Protein AF-A0A517TX20-F1 (afdb_monomer)

Secondary structure (DSSP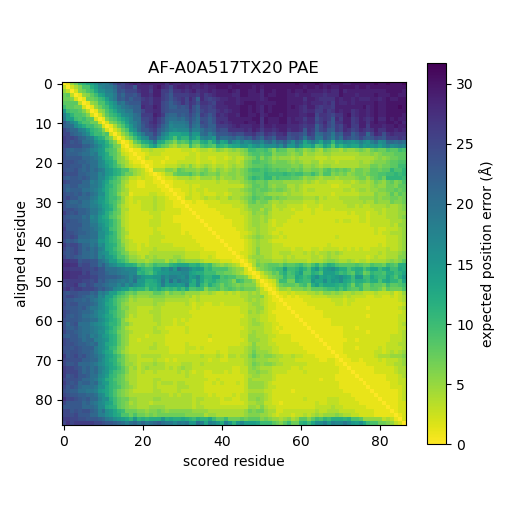, 8-state):
-----------------EEEEETTEEEEESSHHHHHHHHHHHHHHH-GGGGGTS-HHHHHHHHHHHHHTT-HHHHHHHHHHHHHHH-

Solvent-accessible surface area (backbone atoms only — not comparable to full-atom values): 5160 Å² total; per-residue (Å²): 134,89,85,71,86,76,83,77,73,82,81,92,68,82,76,64,61,28,74,40,82,52,101,92,42,76,46,74,21,86,32,69,67,55,33,48,39,47,50,50,39,49,49,42,72,76,36,68,78,53,57,80,78,54,52,30,70,55,25,43,55,25,14,53,50,21,50,76,72,67,37,58,68,50,17,50,50,29,40,55,49,16,58,62,59,75,109

Mean predicte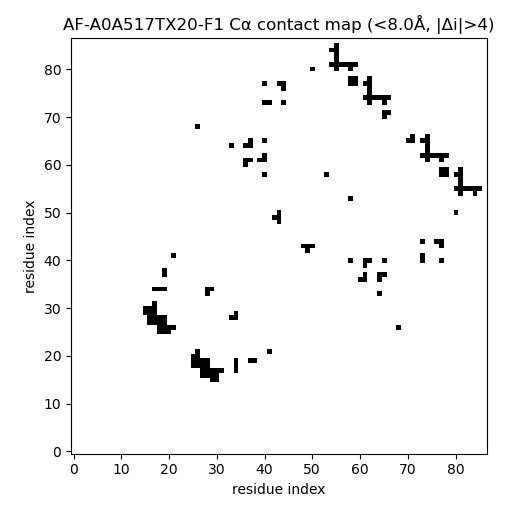d aligned error: 9.8 Å

Organism: NCBI:txid2528024

Sequence (87 aa):
MNTTDSKKTSVEDSDTLFPLQYVNEIIQCKSADDRKLLQEAILVAEDSADMKTFTADQFRQMSEKCREYGLTNLHQVTADLAERAEG

pLDDT: mean 79.72, std 15.91, range [37.06, 94.31]

Structure (mmCIF, N/CA/C/O backbone):
data_AF-A0A517TX20-F1
#
_entry.id   AF-A0A517TX20-F1
#
loop_
_atom_site.group_PDB
_atom_site.id
_atom_site.type_symbol
_atom_site.label_atom_id
_atom_site.label_alt_id
_atom_site.label_comp_id
_atom_site.label_asym_id
_atom_site.label_entity_id
_atom_site.label_seq_id
_atom_site.pdbx_PDB_ins_code
_atom_site.Cartn_x
_atom_site.Cartn_y
_atom_site.Cartn_z
_atom_site.occupancy
_atom_site.B_iso_or_equiv
_atom_site.auth_seq_id
_atom_site.auth_comp_id
_atom_site.auth_asym_id
_atom_site.auth_atom_id
_atom_site.pdbx_PDB_model_num
ATOM 1 N N . MET A 1 1 ? -30.343 29.786 41.708 1.00 44.50 1 MET A N 1
ATOM 2 C CA . MET A 1 1 ? -29.730 30.308 40.467 1.00 44.50 1 MET A CA 1
ATOM 3 C C . MET A 1 1 ? -28.552 29.406 40.149 1.00 44.50 1 MET A C 1
ATOM 5 O O . MET A 1 1 ? -27.775 29.115 41.047 1.00 44.50 1 MET A O 1
ATOM 9 N N . ASN A 1 2 ? -28.555 28.832 38.951 1.00 37.06 2 ASN A N 1
ATOM 10 C CA . ASN A 1 2 ? -28.015 27.506 38.661 1.00 37.06 2 ASN A CA 1
ATOM 11 C C . ASN A 1 2 ? -26.481 27.469 38.595 1.00 37.06 2 ASN A C 1
ATOM 13 O O . ASN A 1 2 ? -25.878 28.078 37.718 1.00 37.06 2 ASN A O 1
ATOM 17 N N . THR A 1 3 ? -25.875 26.676 39.476 1.00 50.56 3 THR A N 1
ATOM 18 C CA . THR A 1 3 ? -24.531 26.113 39.323 1.00 50.56 3 THR A CA 1
ATOM 19 C C . THR A 1 3 ? -24.633 24.786 38.576 1.00 50.56 3 THR A C 1
ATOM 21 O O . THR A 1 3 ? -25.122 23.802 39.124 1.00 50.56 3 THR A O 1
ATOM 24 N N . THR A 1 4 ? -24.160 24.769 37.337 1.00 54.56 4 THR A N 1
ATOM 25 C CA . THR A 1 4 ? -23.825 23.547 36.588 1.00 54.56 4 THR A CA 1
ATOM 26 C C . THR A 1 4 ? -22.568 23.943 35.821 1.00 54.56 4 THR A C 1
ATOM 28 O O . THR A 1 4 ? -22.646 24.615 34.801 1.00 54.56 4 THR A O 1
ATOM 31 N N . ASP A 1 5 ? -21.391 23.877 36.445 1.00 56.12 5 ASP A N 1
ATOM 32 C CA . ASP A 1 5 ? -20.533 22.686 36.405 1.00 56.12 5 ASP A CA 1
ATOM 33 C C . ASP A 1 5 ? -20.956 21.712 35.302 1.00 56.12 5 ASP A C 1
ATOM 35 O O . ASP A 1 5 ? -21.881 20.917 35.432 1.00 56.12 5 ASP A O 1
ATOM 39 N N . SER A 1 6 ? -20.308 21.850 34.155 1.00 51.88 6 SER A N 1
ATOM 40 C CA . SER A 1 6 ? -20.200 20.774 33.184 1.00 51.88 6 SER A CA 1
ATOM 41 C C . SER A 1 6 ? -18.722 20.496 33.011 1.00 51.88 6 SER A C 1
ATOM 43 O O . SER A 1 6 ? -18.136 20.714 31.953 1.00 51.88 6 SER A O 1
ATOM 45 N N . LYS A 1 7 ? -18.109 20.007 34.092 1.00 53.94 7 LYS A N 1
ATOM 46 C CA . LYS A 1 7 ? -16.919 19.179 33.998 1.00 53.94 7 LYS A CA 1
ATOM 47 C C . LYS A 1 7 ? -17.343 17.885 33.296 1.00 53.94 7 LYS A C 1
ATOM 49 O O . LYS A 1 7 ? -17.696 16.903 33.939 1.00 53.94 7 LYS A O 1
ATOM 54 N N . LYS A 1 8 ? -17.361 17.896 31.957 1.00 49.75 8 LYS A N 1
ATOM 55 C CA . LYS A 1 8 ? -17.472 16.670 31.160 1.00 49.75 8 LYS A CA 1
ATOM 56 C C . LYS A 1 8 ? -16.115 15.975 31.201 1.00 49.75 8 LYS A C 1
ATOM 58 O O . LYS A 1 8 ? -15.227 16.231 30.399 1.00 49.75 8 LYS A O 1
ATOM 63 N N . THR A 1 9 ? -15.972 15.199 32.263 1.00 46.75 9 THR A N 1
ATOM 64 C CA . THR A 1 9 ? -15.268 13.925 32.365 1.00 46.75 9 THR A CA 1
ATOM 65 C C . THR A 1 9 ? -14.673 13.418 31.047 1.00 46.75 9 THR A C 1
ATOM 67 O O . THR A 1 9 ? -15.402 13.121 30.104 1.00 46.75 9 THR A O 1
ATOM 70 N N . SER A 1 10 ? -13.344 13.304 31.058 1.00 50.12 10 SER A N 1
ATOM 71 C CA . SER A 1 10 ? -12.562 12.170 30.557 1.00 50.12 10 SER A CA 1
ATOM 72 C C . SER A 1 10 ? -12.910 11.605 29.177 1.00 50.12 10 SER A C 1
ATOM 74 O O . SER A 1 10 ? -13.820 10.796 29.037 1.00 50.12 10 SER A O 1
ATOM 76 N N . VAL A 1 11 ? -12.059 11.923 28.202 1.00 55.28 11 VAL A N 1
ATOM 77 C CA . VAL A 1 11 ? -11.562 10.949 27.215 1.00 55.28 11 VAL A CA 1
ATOM 78 C C . VAL A 1 11 ? -10.057 11.183 27.068 1.00 55.28 11 VAL A C 1
ATOM 80 O O . VAL A 1 11 ? -9.576 11.765 26.104 1.00 55.28 11 VAL A O 1
ATOM 83 N N . GLU A 1 12 ? -9.310 10.797 28.101 1.00 50.81 12 GLU A N 1
ATOM 84 C CA . GLU A 1 12 ? -7.938 10.329 27.908 1.00 50.81 12 GLU A CA 1
ATOM 85 C C . GLU A 1 12 ? -8.052 8.929 27.299 1.00 50.81 12 GLU A C 1
ATOM 87 O O . GLU A 1 12 ? -8.151 7.955 28.024 1.00 50.81 12 GLU A O 1
ATOM 92 N N . ASP A 1 13 ? -8.180 8.872 25.979 1.00 46.88 13 ASP A N 1
ATOM 93 C CA . ASP A 1 13 ? -7.856 7.729 25.119 1.00 46.88 13 ASP A CA 1
ATOM 94 C C . ASP A 1 13 ? -7.933 8.281 23.694 1.00 46.88 13 ASP A C 1
ATOM 96 O O . ASP A 1 13 ? -8.872 8.053 22.931 1.00 46.88 13 ASP A O 1
ATOM 100 N N . SER A 1 14 ? -6.963 9.132 23.355 1.00 48.22 14 SER A N 1
ATOM 101 C CA . SER A 1 14 ? -6.689 9.482 21.963 1.00 48.22 14 SER A CA 1
ATOM 102 C C . SER A 1 14 ? -6.067 8.260 21.288 1.00 48.22 14 SER A C 1
ATOM 104 O O . SER A 1 14 ? -4.899 8.281 20.897 1.00 48.22 14 SER A O 1
ATOM 106 N N . ASP A 1 15 ? -6.847 7.185 21.173 1.00 56.28 15 ASP A N 1
ATOM 107 C CA . ASP A 1 15 ? -6.663 6.128 20.190 1.00 56.28 15 ASP A CA 1
ATOM 108 C C . ASP A 1 15 ? -6.771 6.839 18.839 1.00 56.28 15 ASP A C 1
ATOM 110 O O . ASP A 1 15 ? -7.851 7.051 18.282 1.00 56.28 15 ASP A O 1
ATOM 114 N N . THR A 1 16 ? -5.650 7.414 18.406 1.00 60.97 16 THR A N 1
ATOM 115 C CA . THR A 1 16 ? -5.592 8.283 17.236 1.00 60.97 16 THR A CA 1
ATOM 116 C C . THR A 1 16 ? -5.587 7.343 16.047 1.00 60.97 16 THR A C 1
ATOM 118 O O . THR A 1 16 ? -4.552 7.073 15.452 1.00 60.97 16 THR A O 1
ATOM 121 N N . LEU A 1 17 ? -6.737 6.734 15.780 1.00 69.94 17 LEU A N 1
ATOM 122 C CA . LEU A 1 17 ? -6.923 5.864 14.640 1.00 69.94 17 LEU A CA 1
ATOM 123 C C . LEU A 1 17 ? -6.988 6.747 13.398 1.00 69.94 17 LEU A C 1
ATOM 125 O O . LEU A 1 17 ? -7.643 7.792 13.378 1.00 69.94 17 LEU A O 1
ATOM 129 N N . PHE A 1 18 ? -6.268 6.334 12.364 1.00 84.56 18 PHE A N 1
ATOM 130 C CA . PHE A 1 18 ? -6.165 7.052 11.104 1.00 84.56 18 PHE A CA 1
ATOM 131 C C . PHE A 1 18 ? -7.031 6.320 10.070 1.00 84.56 18 PHE A C 1
ATOM 133 O O . PHE A 1 18 ? -6.545 5.400 9.411 1.00 84.56 18 PHE A O 1
ATOM 140 N N . PRO A 1 19 ? -8.323 6.673 9.925 1.00 87.00 19 PRO A N 1
ATOM 141 C CA . PRO A 1 19 ? -9.225 5.937 9.053 1.00 87.00 19 PRO A CA 1
ATOM 142 C C . PRO A 1 19 ? -8.847 6.112 7.577 1.00 87.00 19 PRO A C 1
ATOM 144 O O . PRO A 1 19 ? -8.553 7.219 7.106 1.00 87.00 19 PRO A O 1
ATOM 147 N N . LEU A 1 20 ? -8.902 5.008 6.839 1.00 88.62 20 LEU A N 1
ATOM 148 C CA . LEU A 1 20 ? -8.726 4.942 5.394 1.00 88.62 20 LEU A CA 1
ATOM 149 C C . LEU A 1 20 ? -9.921 4.222 4.773 1.00 88.62 20 LEU A C 1
ATOM 151 O O . LEU A 1 2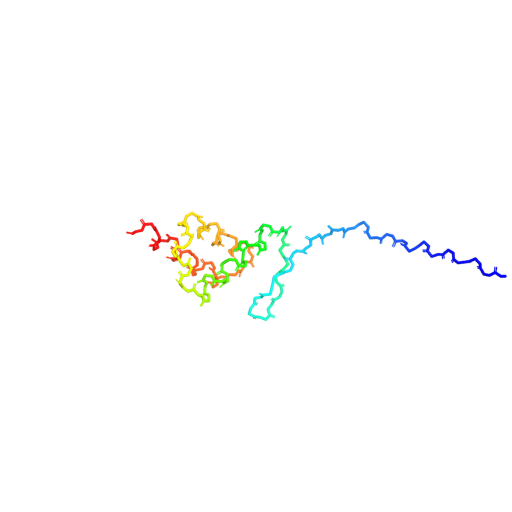0 ? -10.280 3.134 5.211 1.00 88.62 20 LEU A O 1
ATOM 155 N N . GLN A 1 21 ? -10.540 4.823 3.760 1.00 86.56 21 GLN A N 1
ATOM 156 C CA . GLN A 1 21 ? -11.650 4.200 3.046 1.00 86.56 21 GLN A CA 1
ATOM 157 C C . GLN A 1 21 ? -11.126 3.380 1.865 1.00 86.56 21 GLN A C 1
ATOM 159 O O . GLN A 1 21 ? -10.384 3.907 1.039 1.00 86.56 21 GLN A O 1
ATOM 164 N N . TYR A 1 22 ? -11.535 2.115 1.770 1.00 84.88 22 TYR A N 1
ATOM 165 C CA . TYR A 1 22 ? -11.152 1.209 0.688 1.00 84.88 22 TYR A CA 1
ATOM 166 C C . TYR A 1 22 ? -12.299 0.254 0.342 1.00 84.88 22 TYR A C 1
ATOM 168 O O . TYR A 1 22 ? -12.781 -0.455 1.216 1.00 84.88 22 TYR A O 1
ATOM 176 N N . VAL A 1 23 ? -12.750 0.244 -0.920 1.00 80.25 23 VAL A N 1
ATOM 177 C CA . VAL A 1 23 ? -13.759 -0.696 -1.477 1.00 80.25 23 VAL A CA 1
ATOM 178 C C . VAL A 1 23 ? -14.967 -0.926 -0.542 1.00 80.25 23 VAL A C 1
ATOM 180 O O . VAL A 1 23 ? -15.468 -2.034 -0.391 1.00 80.25 23 VAL A O 1
ATOM 183 N N . ASN A 1 24 ? -15.473 0.158 0.058 1.00 82.19 24 ASN A N 1
ATOM 184 C CA . ASN A 1 24 ? -16.602 0.207 1.010 1.00 82.19 24 ASN A CA 1
ATOM 185 C C . ASN A 1 24 ? -16.319 -0.197 2.467 1.00 82.19 24 ASN A C 1
ATOM 187 O O . ASN A 1 24 ? -17.249 -0.226 3.271 1.00 82.19 24 ASN A O 1
ATOM 191 N N . GLU A 1 25 ? -15.066 -0.421 2.841 1.00 85.50 25 GLU A N 1
ATOM 192 C CA . GLU A 1 25 ? -14.645 -0.633 4.226 1.00 85.50 25 GLU A CA 1
ATOM 193 C C . GLU A 1 25 ? -13.842 0.564 4.750 1.00 85.50 25 GLU A C 1
ATOM 195 O O . GLU A 1 25 ? -13.210 1.302 3.988 1.00 85.50 25 GLU A O 1
ATOM 200 N N . ILE A 1 26 ? -13.886 0.778 6.070 1.00 88.81 26 ILE A N 1
ATOM 201 C CA . ILE A 1 26 ? -13.029 1.748 6.759 1.00 88.81 26 ILE A CA 1
ATOM 202 C C . ILE A 1 26 ? -11.958 0.968 7.512 1.00 88.81 26 ILE A C 1
ATOM 204 O O . ILE A 1 26 ? -12.238 0.309 8.513 1.00 88.81 26 ILE A O 1
ATOM 208 N N . ILE A 1 27 ? -10.724 1.084 7.043 1.00 88.62 27 ILE A N 1
ATOM 209 C CA . ILE A 1 27 ? -9.543 0.505 7.669 1.00 88.62 27 ILE A CA 1
ATOM 210 C C . ILE A 1 27 ? -9.060 1.484 8.738 1.00 88.62 27 ILE A C 1
ATOM 212 O O . ILE A 1 27 ? -8.732 2.634 8.444 1.00 88.62 27 ILE A O 1
ATOM 216 N N . GLN A 1 28 ? -9.026 1.035 9.989 1.00 88.94 28 GLN A N 1
ATOM 217 C CA . GLN A 1 28 ? -8.502 1.824 11.102 1.00 88.94 28 GLN A CA 1
ATOM 218 C C . GLN A 1 28 ? -6.984 1.651 11.163 1.00 88.94 28 GLN A C 1
ATOM 220 O O . GLN A 1 28 ? -6.490 0.647 11.678 1.00 88.94 28 GLN A O 1
ATOM 225 N N . CYS A 1 29 ? -6.240 2.605 10.603 1.00 88.94 29 CYS A N 1
ATOM 226 C CA . CYS A 1 29 ? -4.783 2.533 10.604 1.00 88.94 29 CYS A CA 1
ATOM 227 C C . CYS A 1 29 ? -4.230 2.946 11.972 1.00 88.94 29 CYS A C 1
ATOM 229 O O . CYS A 1 29 ? -4.725 3.883 12.602 1.00 88.94 29 CYS A O 1
ATOM 231 N N . LYS A 1 30 ? -3.176 2.258 12.409 1.00 87.81 30 LYS A N 1
ATOM 232 C CA . LYS A 1 30 ? -2.492 2.476 13.691 1.00 87.81 30 LYS A CA 1
ATOM 233 C C . LYS A 1 30 ? -1.656 3.758 13.706 1.00 87.81 30 LYS A C 1
ATOM 235 O O . LYS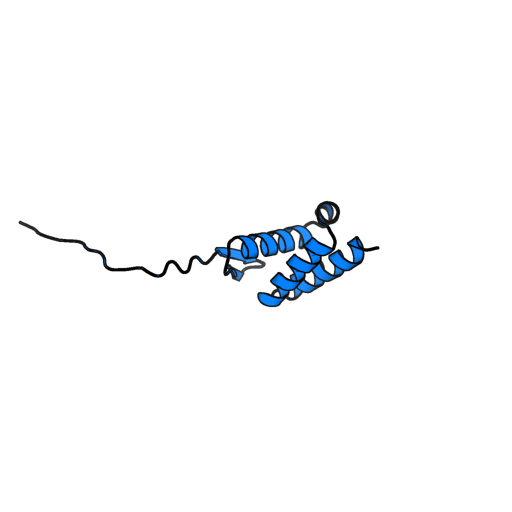 A 1 30 ? -1.329 4.260 14.776 1.00 87.81 30 LYS A O 1
ATOM 240 N N . SER A 1 31 ? -1.281 4.270 12.534 1.00 89.50 31 SER A N 1
ATOM 241 C CA . SER A 1 31 ? -0.465 5.475 12.382 1.00 89.50 31 SER A CA 1
ATOM 242 C C . SER A 1 31 ? -0.825 6.248 11.108 1.00 89.50 31 SER A C 1
ATOM 244 O O . SER A 1 31 ? -1.427 5.709 10.172 1.00 89.50 31 SER A O 1
ATOM 246 N N . ALA A 1 32 ? -0.445 7.529 11.071 1.00 87.88 32 ALA A N 1
ATOM 247 C CA . ALA A 1 32 ? -0.578 8.365 9.880 1.00 87.88 32 ALA A CA 1
ATOM 248 C C . ALA A 1 32 ? 0.269 7.825 8.719 1.00 87.88 32 ALA A C 1
ATOM 250 O O . ALA A 1 32 ? -0.160 7.894 7.567 1.00 87.88 32 ALA A O 1
ATOM 251 N N . ASP A 1 33 ? 1.445 7.277 9.033 1.00 89.19 33 ASP A N 1
ATOM 252 C CA . ASP A 1 33 ? 2.360 6.672 8.068 1.00 89.19 33 ASP A CA 1
ATOM 253 C C . ASP A 1 33 ? 1.769 5.402 7.450 1.00 89.19 33 ASP A C 1
ATOM 255 O O . ASP A 1 33 ? 1.774 5.266 6.229 1.00 89.19 33 ASP A O 1
ATOM 259 N N . ASP A 1 34 ? 1.164 4.526 8.259 1.00 90.81 34 ASP A N 1
ATOM 260 C CA . ASP A 1 34 ? 0.469 3.333 7.764 1.00 90.81 34 ASP A CA 1
ATOM 261 C C . ASP A 1 34 ? -0.690 3.736 6.850 1.00 90.81 34 ASP A C 1
ATOM 263 O O . ASP A 1 34 ? -0.819 3.222 5.741 1.00 90.81 34 ASP A O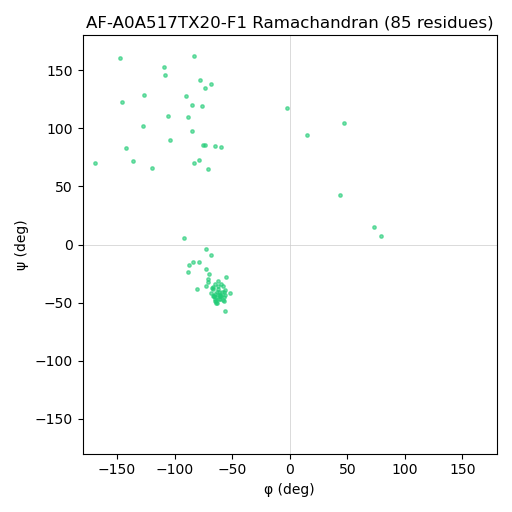 1
ATOM 267 N N . ARG A 1 35 ? -1.502 4.714 7.277 1.00 91.69 35 ARG A N 1
ATOM 268 C CA . ARG A 1 35 ? -2.584 5.256 6.447 1.00 91.69 35 ARG A CA 1
ATOM 269 C C . ARG A 1 35 ? -2.058 5.777 5.116 1.00 91.69 35 ARG A C 1
ATOM 271 O O . ARG A 1 35 ? -2.687 5.536 4.091 1.00 91.69 35 ARG A O 1
ATOM 278 N N . LYS A 1 36 ? -0.936 6.497 5.126 1.00 90.88 36 LYS A N 1
ATOM 279 C CA . LYS A 1 36 ? -0.329 7.046 3.914 1.00 90.88 36 LYS A CA 1
ATOM 280 C C . LYS A 1 36 ? 0.153 5.933 2.982 1.00 90.88 36 LYS A C 1
ATOM 282 O O . LYS A 1 36 ? -0.209 5.962 1.813 1.00 90.88 36 LYS A O 1
ATOM 287 N N . LEU A 1 37 ? 0.884 4.943 3.495 1.00 91.12 37 LEU A N 1
ATOM 288 C CA . LEU A 1 37 ? 1.376 3.809 2.703 1.00 91.12 37 LEU A CA 1
ATOM 289 C C . LEU A 1 37 ? 0.230 3.010 2.078 1.00 91.12 37 LEU A C 1
ATOM 291 O O . LEU A 1 37 ? 0.279 2.670 0.900 1.00 91.12 37 LEU A O 1
ATOM 295 N N . LEU A 1 38 ? -0.827 2.742 2.847 1.00 91.62 38 LEU A N 1
ATOM 296 C CA . LEU A 1 38 ? -2.010 2.054 2.336 1.00 91.62 38 LEU A CA 1
ATOM 297 C C . LEU A 1 38 ? -2.771 2.908 1.313 1.00 91.62 38 LEU A C 1
ATOM 299 O O . LEU A 1 38 ? -3.266 2.379 0.325 1.00 91.62 38 LEU A O 1
ATOM 303 N N . GLN A 1 39 ? -2.848 4.225 1.512 1.00 90.69 39 GLN A N 1
ATOM 304 C CA . GLN A 1 39 ? -3.457 5.134 0.542 1.00 90.69 39 GLN A CA 1
ATOM 305 C C . GLN A 1 39 ? -2.665 5.166 -0.773 1.00 90.69 39 GLN A C 1
ATOM 307 O O . GLN A 1 39 ? -3.265 5.123 -1.842 1.00 90.69 39 GLN A O 1
ATOM 312 N N . GLU A 1 40 ? -1.335 5.207 -0.708 1.00 90.31 40 GLU A N 1
ATOM 313 C CA . GLU A 1 40 ? -0.469 5.113 -1.887 1.00 90.31 40 GLU A CA 1
ATOM 314 C C . GLU A 1 40 ? -0.637 3.759 -2.590 1.00 90.31 40 GLU A C 1
ATOM 316 O O . GLU A 1 40 ? -0.767 3.723 -3.810 1.00 90.31 40 GLU A O 1
ATOM 321 N N . ALA A 1 41 ? -0.752 2.659 -1.837 1.00 90.06 41 ALA A N 1
ATOM 322 C CA . ALA A 1 41 ? -1.030 1.337 -2.398 1.00 90.06 41 ALA A CA 1
ATOM 323 C C . ALA A 1 41 ? -2.352 1.293 -3.185 1.00 90.06 41 ALA A C 1
ATOM 325 O O . ALA A 1 41 ? -2.410 0.680 -4.250 1.00 90.06 41 ALA A O 1
ATOM 326 N N . ILE A 1 42 ? -3.402 1.952 -2.680 1.00 89.44 42 ILE A N 1
ATOM 327 C CA . ILE A 1 42 ? -4.695 2.073 -3.371 1.00 89.44 42 ILE A CA 1
ATOM 328 C C . ILE A 1 42 ? -4.532 2.862 -4.666 1.00 89.44 42 ILE A C 1
ATOM 330 O O . ILE A 1 42 ? -4.943 2.381 -5.717 1.00 89.44 42 ILE A O 1
ATOM 334 N N . LEU A 1 43 ? -3.891 4.032 -4.597 1.00 87.50 43 LEU A N 1
ATOM 335 C CA . LEU A 1 43 ? -3.676 4.888 -5.764 1.00 87.50 43 LEU A CA 1
ATOM 336 C C . LEU A 1 43 ? -2.933 4.145 -6.870 1.00 87.50 43 LEU A C 1
ATOM 338 O O . LEU A 1 43 ? -3.349 4.182 -8.019 1.00 87.50 43 LEU A O 1
ATOM 342 N N . VAL A 1 44 ? -1.880 3.416 -6.513 1.00 85.75 44 VAL A N 1
ATOM 343 C CA . VAL A 1 44 ? -1.088 2.625 -7.457 1.00 85.75 44 VAL A CA 1
ATOM 344 C C . VAL A 1 44 ? -1.891 1.456 -8.044 1.00 85.75 44 VAL A C 1
ATOM 346 O O . VAL A 1 44 ? -1.708 1.096 -9.209 1.00 85.75 44 VAL A O 1
ATOM 349 N N . ALA A 1 45 ? -2.762 0.830 -7.248 1.00 84.62 45 ALA A N 1
ATOM 350 C CA . ALA A 1 45 ? -3.612 -0.259 -7.718 1.00 84.62 45 ALA A CA 1
ATOM 351 C C . ALA A 1 45 ? -4.724 0.226 -8.663 1.00 84.62 45 ALA A C 1
ATOM 353 O O . ALA A 1 45 ? -5.110 -0.508 -9.573 1.00 84.62 45 ALA A O 1
ATOM 354 N N . GLU A 1 46 ? -5.229 1.444 -8.459 1.00 83.31 46 GLU A N 1
ATOM 355 C CA . GLU A 1 46 ? -6.226 2.080 -9.324 1.00 83.31 46 GLU A CA 1
ATOM 356 C C . GLU A 1 46 ? -5.594 2.708 -10.575 1.00 83.31 46 GLU A C 1
ATOM 358 O O . GLU A 1 46 ? -6.160 2.605 -11.665 1.00 83.31 46 GLU A O 1
ATOM 363 N N . ASP A 1 47 ? -4.410 3.311 -10.441 1.00 76.56 47 ASP A N 1
ATOM 364 C CA . ASP A 1 47 ? -3.701 4.006 -11.509 1.00 76.56 47 ASP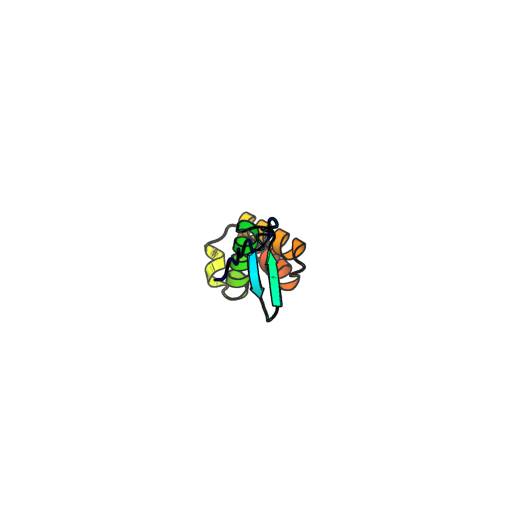 A CA 1
ATOM 365 C C . ASP A 1 47 ? -2.254 3.511 -11.661 1.00 76.56 47 ASP A C 1
ATOM 367 O O . ASP A 1 47 ? -1.316 3.868 -10.947 1.00 76.56 47 ASP A O 1
ATOM 371 N N . SER A 1 48 ? -2.067 2.675 -12.681 1.00 64.38 48 SER A N 1
ATOM 372 C CA . SER A 1 48 ? -0.761 2.121 -13.044 1.00 64.38 48 SER A CA 1
ATOM 373 C C . SER A 1 48 ? 0.248 3.141 -13.597 1.00 64.38 48 SER A C 1
ATOM 375 O O . SER A 1 48 ? 1.413 2.787 -13.792 1.00 64.38 48 SER A O 1
ATOM 377 N N . ALA A 1 49 ? -0.144 4.389 -13.887 1.00 57.50 49 ALA A N 1
ATOM 378 C CA . ALA A 1 49 ? 0.790 5.392 -14.400 1.00 57.50 49 ALA A CA 1
ATOM 379 C C . ALA A 1 49 ? 1.771 5.858 -13.314 1.00 57.50 49 ALA A C 1
ATOM 381 O O . ALA A 1 49 ? 2.933 6.144 -13.624 1.00 57.50 49 ALA A O 1
ATOM 382 N N . ASP A 1 50 ? 1.347 5.829 -12.049 1.00 60.94 50 ASP A N 1
ATOM 383 C CA . ASP A 1 50 ? 2.182 6.160 -10.895 1.00 60.94 50 ASP A CA 1
ATOM 384 C C . ASP A 1 50 ? 3.225 5.085 -10.563 1.00 60.94 50 ASP A C 1
ATOM 386 O O . ASP A 1 50 ? 4.112 5.314 -9.740 1.00 60.94 50 ASP A O 1
ATOM 390 N N . MET A 1 51 ? 3.223 3.949 -11.275 1.00 63.34 51 MET A N 1
ATOM 391 C CA . MET A 1 51 ? 4.248 2.911 -11.120 1.00 63.34 51 MET A CA 1
ATOM 392 C C . MET A 1 51 ? 5.678 3.427 -11.321 1.00 63.34 51 MET A C 1
ATOM 394 O O . MET A 1 51 ? 6.620 2.872 -10.768 1.00 63.34 51 MET A O 1
ATOM 398 N N . LYS A 1 52 ? 5.851 4.484 -12.125 1.00 66.75 52 LYS A N 1
ATOM 399 C CA . LYS A 1 52 ? 7.165 5.086 -12.407 1.00 66.75 52 LYS A CA 1
ATOM 400 C C . LYS A 1 52 ? 7.664 5.997 -11.287 1.00 66.75 52 LYS A C 1
ATOM 402 O O . LYS A 1 52 ? 8.832 6.380 -11.299 1.00 66.75 52 LYS A O 1
ATOM 407 N N . THR A 1 53 ? 6.778 6.385 -10.377 1.00 77.56 53 THR A N 1
ATOM 408 C CA . THR A 1 53 ? 7.059 7.351 -9.314 1.00 77.56 53 THR A CA 1
ATOM 409 C C . THR A 1 53 ? 7.621 6.666 -8.070 1.00 77.56 53 THR A C 1
ATOM 411 O O . THR A 1 53 ? 8.340 7.298 -7.297 1.00 77.56 53 THR A O 1
ATOM 414 N N . PHE A 1 54 ? 7.336 5.375 -7.892 1.00 84.75 54 PHE A N 1
ATOM 415 C CA . PHE A 1 54 ? 7.755 4.602 -6.729 1.00 84.75 54 PHE A CA 1
ATOM 416 C C . PHE A 1 54 ? 8.861 3.603 -7.077 1.00 84.75 54 PHE A C 1
ATOM 418 O O . PHE A 1 54 ? 8.910 3.041 -8.170 1.00 84.75 54 PHE A O 1
ATOM 425 N N . THR A 1 55 ? 9.762 3.375 -6.126 1.00 88.81 55 THR A N 1
ATOM 426 C CA . THR A 1 55 ? 10.804 2.351 -6.236 1.00 88.81 55 THR A CA 1
ATOM 427 C C . THR A 1 55 ? 10.272 0.973 -5.843 1.00 88.81 55 THR A C 1
ATOM 429 O O . THR A 1 55 ? 9.279 0.853 -5.122 1.00 88.81 55 THR A O 1
ATOM 432 N N . ALA A 1 56 ? 10.983 -0.085 -6.244 1.00 89.88 56 ALA A N 1
ATOM 433 C CA . ALA A 1 56 ? 10.681 -1.448 -5.810 1.00 89.88 56 ALA A CA 1
ATOM 434 C C . ALA A 1 56 ? 10.581 -1.584 -4.279 1.00 89.88 56 ALA A C 1
ATOM 436 O O . ALA A 1 56 ? 9.660 -2.219 -3.769 1.00 89.88 56 ALA A O 1
ATOM 437 N N . ASP A 1 57 ? 11.478 -0.935 -3.529 1.00 91.00 57 ASP A N 1
ATOM 438 C CA . ASP A 1 57 ? 11.437 -0.946 -2.062 1.00 91.00 57 ASP A CA 1
ATOM 439 C C . ASP A 1 57 ? 10.198 -0.250 -1.488 1.00 91.00 57 ASP A C 1
ATOM 441 O O . ASP A 1 57 ? 9.672 -0.678 -0.460 1.00 91.00 57 ASP A O 1
ATOM 445 N N . GLN A 1 58 ? 9.704 0.809 -2.135 1.00 90.69 58 GLN A N 1
ATOM 446 C CA . GLN A 1 58 ? 8.462 1.462 -1.716 1.00 90.69 58 GLN A CA 1
ATOM 447 C C . GLN A 1 58 ? 7.258 0.551 -1.958 1.00 90.69 58 GLN A C 1
ATOM 449 O O . GLN A 1 58 ? 6.416 0.412 -1.072 1.00 90.69 58 GLN A O 1
ATOM 454 N N . PHE A 1 59 ? 7.211 -0.143 -3.097 1.00 91.44 59 PHE A N 1
ATOM 455 C CA . PHE A 1 59 ? 6.172 -1.141 -3.353 1.00 91.44 59 PHE A CA 1
ATOM 456 C C . PHE A 1 59 ? 6.216 -2.308 -2.366 1.00 91.44 59 PHE A C 1
ATOM 458 O O . PHE A 1 59 ? 5.165 -2.742 -1.897 1.00 91.44 59 PHE A O 1
ATOM 465 N N . ARG A 1 60 ? 7.408 -2.773 -1.971 1.00 92.69 60 ARG A N 1
ATOM 466 C CA . ARG A 1 60 ? 7.549 -3.786 -0.911 1.00 92.69 60 ARG A CA 1
ATOM 467 C C . ARG A 1 60 ? 6.980 -3.299 0.415 1.00 92.69 60 ARG A C 1
ATOM 469 O O . ARG A 1 60 ? 6.191 -4.015 1.021 1.00 92.69 60 ARG A O 1
ATOM 476 N N . GLN A 1 61 ? 7.306 -2.074 0.828 1.00 92.94 61 GLN A N 1
ATOM 477 C CA . GLN A 1 61 ? 6.762 -1.489 2.060 1.00 92.94 61 GLN A CA 1
ATOM 478 C C . GLN A 1 61 ? 5.233 -1.381 2.018 1.00 92.94 61 GLN A C 1
ATOM 480 O O . GLN A 1 61 ? 4.556 -1.759 2.976 1.00 92.94 61 GLN A O 1
ATOM 485 N N . MET A 1 62 ? 4.673 -0.918 0.897 1.00 92.50 62 MET A N 1
ATOM 486 C CA . MET A 1 62 ? 3.223 -0.883 0.687 1.00 92.50 62 MET A CA 1
ATOM 487 C C . MET A 1 62 ? 2.612 -2.284 0.773 1.00 92.50 62 MET A C 1
ATOM 489 O O . MET A 1 62 ? 1.594 -2.471 1.438 1.00 92.50 62 MET A O 1
ATOM 493 N N . SER A 1 63 ? 3.251 -3.273 0.151 1.00 93.38 63 SER A N 1
ATOM 494 C CA . SER A 1 63 ? 2.802 -4.664 0.124 1.00 93.38 63 SER A CA 1
ATOM 495 C C . SER A 1 63 ? 2.798 -5.308 1.506 1.00 93.38 63 SER A C 1
ATOM 497 O O . SER A 1 63 ? 1.809 -5.938 1.893 1.00 93.38 63 SER A O 1
ATOM 499 N N . GLU A 1 64 ? 3.862 -5.113 2.285 1.00 94.31 64 GLU A N 1
ATOM 500 C 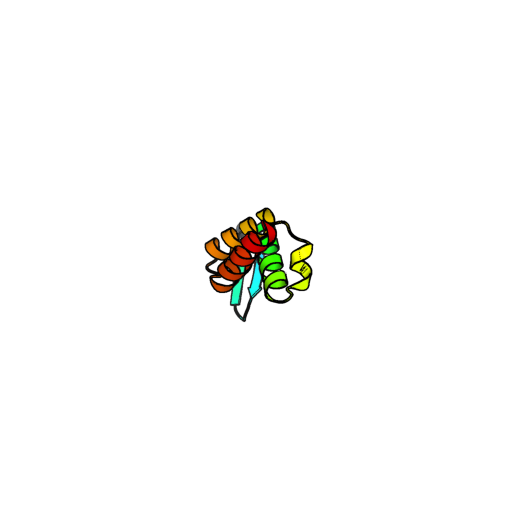CA . GLU A 1 64 ? 3.950 -5.593 3.664 1.00 94.31 64 GLU A CA 1
ATOM 501 C C . GLU A 1 64 ? 2.861 -4.968 4.534 1.00 94.31 64 GLU A C 1
ATOM 503 O O . GLU A 1 64 ? 2.164 -5.685 5.257 1.00 94.31 64 GLU A O 1
ATOM 508 N N . LYS A 1 65 ? 2.626 -3.657 4.401 1.00 93.31 65 LYS A N 1
ATOM 509 C CA . LYS A 1 65 ? 1.543 -2.990 5.129 1.00 93.31 65 LYS A CA 1
ATOM 510 C C . LYS A 1 65 ? 0.171 -3.473 4.695 1.00 93.31 65 LYS A C 1
ATOM 512 O O . LYS A 1 65 ? -0.643 -3.810 5.548 1.00 93.31 65 LYS A O 1
ATOM 517 N N . CYS A 1 66 ? -0.085 -3.624 3.402 1.00 92.56 66 CYS A N 1
ATOM 518 C CA . CYS A 1 66 ? -1.342 -4.202 2.932 1.00 92.56 66 CYS A CA 1
ATOM 519 C C . CYS A 1 66 ? -1.579 -5.596 3.530 1.00 92.56 66 CYS A C 1
ATOM 521 O O . CYS A 1 66 ? -2.694 -5.898 3.954 1.00 92.56 66 CYS A O 1
ATOM 523 N N . ARG A 1 67 ? -0.532 -6.421 3.657 1.00 93.81 67 ARG A N 1
ATOM 524 C CA . ARG A 1 67 ? -0.613 -7.732 4.313 1.00 93.81 67 ARG A CA 1
ATOM 525 C C . ARG A 1 67 ? -0.920 -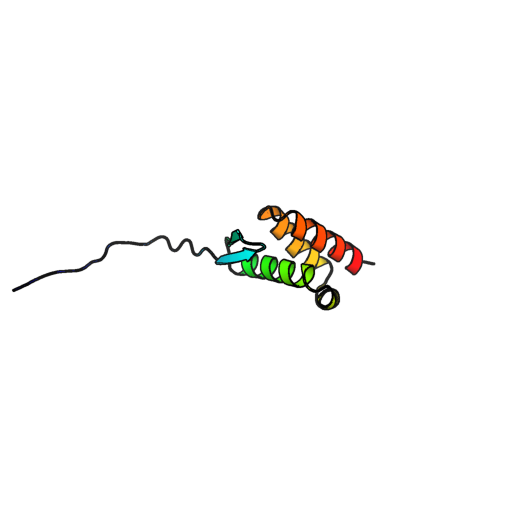7.629 5.808 1.00 93.81 67 ARG A C 1
ATOM 527 O O . ARG A 1 67 ? -1.763 -8.385 6.286 1.00 93.81 67 ARG A O 1
ATOM 534 N N . GLU A 1 68 ? -0.279 -6.717 6.539 1.00 93.12 68 GLU A N 1
ATOM 535 C CA . GLU A 1 68 ? -0.548 -6.485 7.970 1.00 93.12 68 GLU A CA 1
ATOM 536 C C . GLU A 1 68 ? -2.012 -6.105 8.238 1.00 93.12 68 GLU A C 1
ATOM 538 O O . GLU A 1 68 ? -2.581 -6.523 9.246 1.00 93.12 68 GLU A O 1
ATOM 543 N N . TYR A 1 69 ? -2.622 -5.344 7.328 1.00 89.62 69 TYR A N 1
ATOM 544 C CA . TYR A 1 69 ? -4.013 -4.894 7.422 1.00 89.62 69 TYR A CA 1
ATOM 545 C C . TYR A 1 69 ? -5.019 -5.838 6.742 1.00 89.62 69 TYR A C 1
ATOM 547 O O . TYR A 1 69 ? -6.205 -5.527 6.679 1.00 89.62 69 TYR A O 1
ATOM 555 N N . GLY A 1 70 ? -4.575 -7.000 6.248 1.00 89.94 70 GLY A N 1
ATOM 556 C CA . GLY A 1 70 ? -5.450 -7.997 5.619 1.00 89.94 70 GLY A CA 1
ATOM 557 C C . GLY A 1 70 ? -5.962 -7.612 4.225 1.00 89.94 70 GLY A C 1
ATOM 558 O O . GLY A 1 70 ? -6.877 -8.248 3.708 1.00 89.94 70 GLY A O 1
ATOM 559 N N . LEU A 1 71 ? -5.367 -6.607 3.584 1.00 90.50 71 LEU A N 1
ATOM 560 C CA . LEU A 1 71 ? -5.723 -6.126 2.249 1.00 90.50 71 LEU A CA 1
ATOM 561 C C . LEU A 1 71 ? -5.055 -6.993 1.177 1.00 90.50 71 LEU A C 1
ATOM 563 O O . LEU A 1 71 ? -4.126 -6.566 0.491 1.00 90.50 71 LEU A O 1
ATOM 567 N N . THR A 1 72 ? -5.513 -8.237 1.040 1.00 90.06 72 THR A N 1
ATOM 568 C CA . THR A 1 72 ? -4.869 -9.252 0.188 1.00 90.06 72 THR A CA 1
ATOM 569 C C . THR A 1 72 ? -4.729 -8.817 -1.270 1.00 90.06 72 THR A C 1
ATOM 571 O O . THR A 1 72 ? -3.673 -9.027 -1.860 1.00 90.06 72 THR A O 1
ATOM 574 N N . ASN A 1 73 ? -5.749 -8.163 -1.834 1.00 89.12 73 ASN A N 1
ATOM 575 C CA . ASN A 1 73 ? -5.706 -7.701 -3.225 1.00 89.12 73 ASN A CA 1
ATOM 576 C C . ASN A 1 73 ? -4.623 -6.631 -3.431 1.00 89.12 73 ASN A C 1
ATOM 578 O O . ASN A 1 73 ? -3.822 -6.741 -4.353 1.00 89.12 73 ASN A O 1
ATOM 582 N N . LEU A 1 74 ? -4.556 -5.627 -2.547 1.00 89.25 74 LEU A N 1
ATOM 583 C CA . LEU A 1 74 ? -3.534 -4.578 -2.632 1.00 89.25 74 LEU A CA 1
ATOM 584 C C . LEU A 1 74 ? -2.135 -5.134 -2.377 1.00 89.25 74 LEU A C 1
ATOM 586 O O . LEU A 1 74 ? -1.192 -4.737 -3.053 1.00 89.25 74 LEU A O 1
ATOM 590 N N . HIS A 1 75 ? -2.005 -6.077 -1.440 1.00 92.75 75 HIS A N 1
ATOM 591 C CA . HIS A 1 75 ? -0.751 -6.776 -1.169 1.00 92.75 75 HIS A CA 1
ATOM 592 C C . HIS A 1 75 ? -0.215 -7.472 -2.424 1.00 92.75 75 HIS A C 1
ATOM 594 O O . HIS A 1 75 ? 0.955 -7.288 -2.752 1.00 92.75 75 HIS A O 1
ATOM 600 N N . GLN A 1 76 ? -1.066 -8.221 -3.135 1.00 91.88 76 GLN A N 1
ATOM 601 C CA . GLN A 1 76 ? -0.687 -8.898 -4.378 1.00 91.88 76 GLN A CA 1
ATOM 602 C C . GLN A 1 76 ? -0.291 -7.904 -5.463 1.00 91.88 76 GLN A C 1
ATOM 604 O O . GLN A 1 76 ? 0.793 -8.026 -6.017 1.00 91.88 76 GLN A O 1
ATOM 609 N N . VAL A 1 77 ? -1.124 -6.884 -5.708 1.00 90.19 77 VAL A N 1
ATOM 610 C CA . VAL A 1 77 ? -0.823 -5.868 -6.722 1.00 90.19 77 VAL A CA 1
ATOM 611 C C . VAL A 1 77 ? 0.523 -5.224 -6.418 1.00 90.19 77 VAL A C 1
ATOM 613 O O . VAL A 1 77 ? 1.433 -5.322 -7.222 1.00 90.19 77 VAL A O 1
ATOM 616 N N . THR A 1 78 ? 0.702 -4.639 -5.236 1.00 90.81 78 THR A N 1
ATOM 617 C CA . THR A 1 78 ? 1.959 -3.962 -4.874 1.00 90.81 78 THR A CA 1
ATOM 618 C C . THR A 1 78 ? 3.175 -4.895 -4.842 1.00 90.81 78 THR A C 1
ATOM 620 O O . THR A 1 78 ? 4.265 -4.452 -5.189 1.00 90.81 78 THR A O 1
ATOM 623 N N . ALA A 1 79 ? 3.020 -6.181 -4.508 1.00 91.25 79 ALA A N 1
ATOM 624 C CA . ALA A 1 79 ? 4.104 -7.161 -4.625 1.00 91.25 79 ALA A CA 1
ATOM 625 C C . ALA A 1 79 ? 4.529 -7.361 -6.088 1.00 91.25 79 ALA A C 1
ATOM 627 O O . ALA A 1 79 ? 5.714 -7.240 -6.397 1.00 91.25 79 ALA A O 1
ATOM 628 N N . ASP A 1 80 ? 3.569 -7.567 -6.994 1.00 90.94 80 ASP A N 1
ATOM 629 C CA . ASP A 1 80 ? 3.843 -7.712 -8.428 1.00 90.94 80 ASP A CA 1
ATOM 630 C C . ASP A 1 80 ? 4.528 -6.455 -8.992 1.00 90.94 80 ASP A C 1
ATOM 632 O O . ASP A 1 80 ? 5.372 -6.531 -9.885 1.00 90.94 80 ASP A O 1
ATOM 636 N N . LEU A 1 81 ? 4.195 -5.269 -8.472 1.00 88.19 81 LEU A N 1
ATOM 637 C CA . LEU A 1 81 ? 4.831 -4.016 -8.894 1.00 88.19 81 LEU A CA 1
ATOM 638 C C . LEU A 1 81 ? 6.249 -3.860 -8.386 1.00 88.19 81 LEU A C 1
ATOM 640 O O . LEU A 1 81 ? 7.088 -3.345 -9.122 1.00 88.19 81 LEU A O 1
ATOM 644 N N . ALA A 1 82 ? 6.526 -4.328 -7.170 1.00 90.06 82 ALA A N 1
ATOM 645 C CA . ALA A 1 82 ? 7.889 -4.385 -6.674 1.00 90.06 82 ALA A CA 1
ATOM 646 C C . ALA A 1 82 ? 8.763 -5.230 -7.608 1.00 90.06 82 ALA A C 1
ATOM 648 O O . ALA A 1 82 ? 9.808 -4.753 -8.040 1.00 90.06 82 ALA A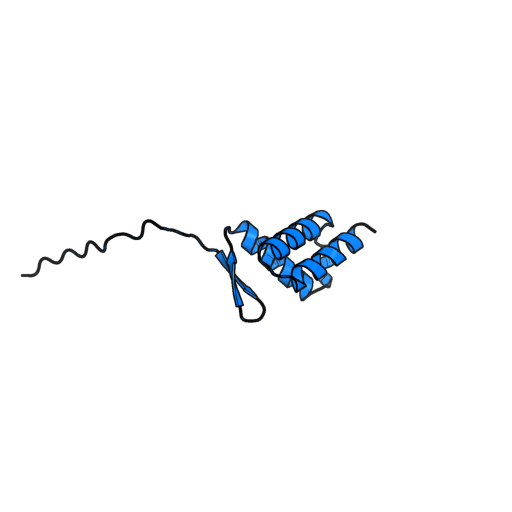 O 1
ATOM 649 N N . GLU A 1 83 ? 8.299 -6.423 -7.995 1.00 89.50 83 GLU A N 1
ATOM 650 C CA . GLU A 1 83 ? 9.034 -7.304 -8.911 1.00 89.50 83 GLU A CA 1
ATOM 651 C C . GLU A 1 83 ? 9.255 -6.656 -10.285 1.00 89.50 83 GLU A C 1
ATOM 653 O O . GLU A 1 83 ? 10.345 -6.734 -10.851 1.00 89.50 83 GLU A O 1
ATOM 658 N N . ARG A 1 84 ? 8.243 -5.961 -10.816 1.00 86.75 84 ARG A N 1
ATOM 659 C CA . ARG A 1 84 ? 8.339 -5.257 -12.106 1.00 86.75 84 ARG A CA 1
ATOM 660 C C . ARG A 1 84 ? 9.251 -4.034 -12.072 1.00 86.75 84 ARG A C 1
ATOM 662 O O . ARG A 1 84 ? 9.730 -3.640 -13.127 1.00 86.75 84 ARG A O 1
ATOM 669 N N . ALA A 1 85 ? 9.447 -3.419 -10.910 1.00 84.38 85 ALA A N 1
ATOM 670 C CA . ALA A 1 85 ? 10.332 -2.270 -10.739 1.00 84.38 85 ALA A CA 1
ATOM 671 C C . ALA A 1 85 ? 11.806 -2.671 -10.524 1.00 84.38 85 ALA A C 1
ATOM 673 O O . ALA A 1 85 ? 12.682 -1.815 -10.640 1.00 84.38 85 ALA A O 1
ATOM 674 N N . GLU A 1 86 ? 12.092 -3.940 -10.204 1.00 79.00 86 GLU A N 1
ATOM 675 C CA . GLU A 1 86 ? 13.462 -4.472 -10.079 1.00 79.00 86 GLU A CA 1
ATOM 676 C C . GLU A 1 86 ? 14.063 -4.980 -11.400 1.00 79.00 86 GLU A C 1
ATOM 678 O O . GLU A 1 86 ? 15.282 -5.159 -11.473 1.00 79.00 86 GLU A O 1
ATOM 683 N N . GLY A 1 87 ? 13.230 -5.232 -12.417 1.00 58.44 87 GLY A N 1
ATOM 684 C CA . GLY A 1 87 ? 13.622 -5.743 -13.741 1.00 58.44 87 GLY A CA 1
ATOM 685 C C . GLY A 1 87 ? 13.676 -4.679 -14.830 1.00 58.44 87 GLY A C 1
ATOM 686 O O . GLY A 1 87 ? 14.454 -4.893 -15.788 1.00 58.44 87 GLY A O 1
#

Foldseek 3Di:
DDDDDPPPDDDPPCCVFDWDDDPRDTQGHSDPVLNVLLVVLRVCVVDVVCLVVDALVSLCVSLVSCVVSVVPVSNVSSNVSSVVRVD

Radius of gyration: 19.05 Å; Cα contacts (8 Å, |Δi|>4): 90; chains: 1; bounding box: 43×40×55 Å